Protein AF-A0A560MDD5-F1 (afdb_monomer_lite)

Organism: NCBI:txid1755647

pLDDT: mean 76.09, std 21.04, range [36.09, 97.06]

Radius of gyration: 25.59 Å; chains: 1; bounding box: 71×65×72 Å

Foldseek 3Di:
DDDDDDDDDDPDPPPPDLDDDPDPVSVVVVVVVCVLQDQFKKKKKFFAAADDFPDKDKKFKAQPVVRDGFDIDIDTNHYPPDTIDIDIDTGRDDDQGIFIAHQDPVRDGDGDPRMDMGGPVPDDPPPDDDDDDD

Structure (mmCIF, N/CA/C/O backbone):
data_AF-A0A560MDD5-F1
#
_entry.id   AF-A0A560MDD5-F1
#
loop_
_atom_site.group_PDB
_atom_site.id
_atom_site.type_symbol
_atom_site.label_atom_id
_atom_site.label_alt_id
_atom_site.label_comp_id
_atom_site.label_asym_id
_atom_site.label_entity_id
_atom_site.label_seq_id
_atom_site.pdbx_PDB_ins_code
_atom_site.Cartn_x
_atom_site.Cartn_y
_atom_site.Cartn_z
_atom_site.occupancy
_atom_site.B_iso_or_equiv
_atom_site.auth_seq_id
_atom_site.auth_comp_id
_atom_site.auth_asym_id
_atom_site.auth_atom_id
_atom_site.pdbx_PDB_model_num
ATOM 1 N N . MET A 1 1 ? 53.198 -27.485 -49.923 1.00 38.12 1 MET A N 1
ATOM 2 C CA . MET A 1 1 ? 52.587 -26.417 -50.745 1.00 38.12 1 MET A CA 1
ATOM 3 C C . MET A 1 1 ? 51.083 -26.547 -50.551 1.00 38.12 1 MET A C 1
ATOM 5 O O . MET A 1 1 ? 50.536 -27.558 -50.955 1.00 38.12 1 MET A O 1
ATOM 9 N N . SER A 1 2 ? 50.549 -25.840 -49.551 1.00 39.09 2 SER A N 1
ATOM 10 C CA . SER A 1 2 ? 49.795 -24.571 -49.685 1.00 39.09 2 SER A CA 1
ATOM 11 C C . SER A 1 2 ? 48.362 -24.812 -50.164 1.00 39.09 2 SER A C 1
ATOM 13 O O . SER A 1 2 ? 48.182 -25.200 -51.308 1.00 39.09 2 SER A O 1
ATOM 15 N N . ASN A 1 3 ? 47.404 -24.801 -49.224 1.00 36.84 3 ASN A N 1
ATOM 16 C CA . ASN A 1 3 ? 46.396 -23.740 -48.965 1.00 36.84 3 ASN A CA 1
ATOM 17 C C . ASN A 1 3 ? 45.175 -23.938 -49.899 1.00 36.84 3 ASN A C 1
ATOM 19 O O . ASN A 1 3 ? 45.347 -24.271 -51.056 1.00 36.84 3 ASN A O 1
ATOM 23 N N . ASP A 1 4 ? 43.911 -23.834 -49.503 1.00 38.97 4 ASP A N 1
ATOM 24 C CA . ASP A 1 4 ? 43.312 -22.848 -48.618 1.00 38.97 4 ASP A CA 1
ATOM 25 C C . ASP A 1 4 ? 41.928 -23.338 -48.145 1.00 38.97 4 ASP A C 1
ATOM 27 O O . ASP A 1 4 ? 41.246 -24.095 -48.838 1.00 38.97 4 ASP A O 1
ATOM 31 N N . CYS A 1 5 ? 41.522 -22.899 -46.956 1.00 41.38 5 CYS A N 1
ATOM 32 C CA . CYS A 1 5 ? 40.293 -23.287 -46.268 1.00 41.38 5 CYS A CA 1
ATOM 33 C C . CYS A 1 5 ? 39.470 -22.014 -46.004 1.00 41.38 5 CYS A C 1
ATOM 35 O O . CYS A 1 5 ? 39.842 -21.208 -45.157 1.00 41.38 5 CYS A O 1
ATOM 37 N N . ALA A 1 6 ? 38.347 -21.825 -46.701 1.00 45.28 6 ALA A N 1
ATOM 38 C CA . ALA A 1 6 ? 37.377 -20.755 -46.440 1.00 45.28 6 ALA A CA 1
ATOM 39 C C . ALA A 1 6 ? 35.999 -21.404 -46.227 1.00 45.28 6 ALA A C 1
ATOM 41 O O . ALA A 1 6 ? 35.570 -22.224 -47.028 1.00 45.28 6 ALA A O 1
ATOM 42 N N . GLY A 1 7 ? 35.214 -21.159 -45.183 1.00 36.09 7 GLY A N 1
ATOM 43 C CA . GLY A 1 7 ? 35.222 -20.118 -44.165 1.00 36.09 7 GLY A CA 1
ATOM 44 C C . GLY A 1 7 ? 33.754 -19.856 -43.820 1.00 36.09 7 GLY A C 1
ATOM 45 O O . GLY A 1 7 ? 33.123 -18.998 -44.425 1.00 36.09 7 GLY A O 1
ATOM 46 N N . LYS A 1 8 ? 33.162 -20.643 -42.909 1.00 43.97 8 LYS A N 1
ATOM 47 C CA . LYS A 1 8 ? 31.823 -20.357 -42.362 1.00 43.97 8 LYS A CA 1
ATOM 48 C C . LYS A 1 8 ? 31.989 -19.500 -41.103 1.00 43.97 8 LYS A C 1
ATOM 50 O O . LYS A 1 8 ? 32.682 -19.958 -40.191 1.00 43.97 8 LYS A O 1
ATOM 55 N N . PRO A 1 9 ? 31.357 -18.319 -40.982 1.00 41.12 9 PRO A N 1
ATOM 56 C CA . PRO A 1 9 ? 31.385 -17.582 -39.729 1.00 41.12 9 PRO A CA 1
ATOM 57 C C . PRO A 1 9 ? 30.505 -18.311 -38.708 1.00 41.12 9 PRO A C 1
ATOM 59 O O . PRO A 1 9 ? 29.277 -18.288 -38.775 1.00 41.12 9 PRO A O 1
ATOM 62 N N . LYS A 1 10 ? 31.143 -18.995 -37.754 1.00 44.53 10 LYS A N 1
ATOM 63 C CA . LYS A 1 10 ? 30.482 -19.433 -36.525 1.00 44.53 10 LYS A CA 1
ATOM 64 C C . LYS A 1 10 ? 30.333 -18.210 -35.626 1.00 44.53 10 LYS A C 1
ATOM 66 O O . LYS A 1 10 ? 31.307 -17.752 -35.035 1.00 44.53 10 LYS A O 1
ATOM 71 N N . VAL A 1 11 ? 29.117 -17.682 -35.530 1.00 48.34 11 VAL A N 1
ATOM 72 C CA . VAL A 1 11 ? 28.760 -16.724 -34.481 1.00 48.34 11 VAL A CA 1
ATOM 73 C C . VAL A 1 11 ? 28.726 -17.496 -33.166 1.00 48.34 11 VAL A C 1
ATOM 75 O O . VAL A 1 11 ? 27.754 -18.173 -32.841 1.00 48.34 11 VAL A O 1
ATOM 78 N N . SER A 1 12 ? 29.833 -17.447 -32.435 1.00 39.22 12 SER A N 1
ATOM 79 C CA . SER A 1 12 ? 29.887 -17.903 -31.051 1.00 39.22 12 SER A CA 1
ATOM 80 C C . SER A 1 12 ? 29.348 -16.780 -30.162 1.00 39.22 12 SER A C 1
ATOM 82 O O . SER A 1 12 ? 29.882 -15.670 -30.236 1.00 39.22 12 SER A O 1
ATOM 84 N N . PRO A 1 13 ? 28.339 -17.016 -29.302 1.00 40.72 13 PRO A N 1
ATOM 85 C CA . PRO A 1 13 ? 27.972 -16.042 -28.288 1.00 40.72 13 PRO A CA 1
ATOM 86 C C . PRO A 1 13 ? 29.147 -15.957 -27.315 1.00 40.72 13 PRO A C 1
ATOM 88 O O . PRO A 1 13 ? 29.409 -16.874 -26.532 1.00 40.72 13 PRO A O 1
ATOM 91 N N . LYS A 1 14 ? 29.917 -14.875 -27.422 1.00 37.53 14 LYS A N 1
ATOM 92 C CA . LYS A 1 14 ? 30.998 -14.560 -26.498 1.00 37.53 14 LYS A CA 1
ATOM 93 C C . LYS A 1 14 ? 30.349 -14.354 -25.132 1.00 37.53 14 LYS A C 1
ATOM 95 O O . LYS A 1 14 ? 29.788 -13.298 -24.870 1.00 37.53 14 LYS A O 1
ATOM 100 N N . ARG A 1 15 ? 30.381 -15.385 -24.282 1.00 45.62 15 ARG A N 1
ATOM 101 C CA . ARG A 1 15 ? 30.073 -15.238 -22.858 1.00 45.62 15 ARG A CA 1
ATOM 102 C C . ARG A 1 15 ? 31.035 -14.189 -22.324 1.00 45.62 15 ARG A C 1
ATOM 104 O O . ARG A 1 15 ? 32.244 -14.422 -22.281 1.00 45.62 15 ARG A O 1
ATOM 111 N N . GLU A 1 16 ? 30.501 -13.018 -22.017 1.00 47.34 16 GLU A N 1
ATOM 112 C CA . GLU A 1 16 ? 31.261 -11.924 -21.444 1.00 47.34 16 GLU A CA 1
ATOM 113 C C . GLU A 1 16 ? 31.652 -12.331 -20.027 1.00 47.34 16 GLU A C 1
ATOM 115 O O . GLU A 1 16 ? 30.870 -12.313 -19.082 1.00 47.34 16 GLU A O 1
ATOM 120 N N . HIS A 1 17 ? 32.867 -12.857 -19.930 1.00 47.44 17 HIS A N 1
ATOM 121 C CA . HIS A 1 17 ? 33.498 -13.225 -18.683 1.00 47.44 17 HIS A CA 1
ATOM 122 C C . HIS A 1 17 ? 33.815 -11.918 -17.964 1.00 47.44 17 HIS A C 1
ATOM 124 O O . HIS A 1 17 ? 34.710 -11.189 -18.398 1.00 47.44 17 HIS A O 1
ATOM 130 N N . ALA A 1 18 ? 33.054 -11.597 -16.920 1.00 47.50 18 ALA A N 1
ATOM 131 C CA . ALA A 1 18 ? 33.322 -10.429 -16.102 1.00 47.50 18 ALA A CA 1
ATOM 132 C C . ALA A 1 18 ? 34.758 -10.514 -15.566 1.00 47.50 18 ALA A C 1
ATOM 134 O O . ALA A 1 18 ? 35.077 -11.358 -14.729 1.00 47.50 18 ALA A O 1
ATOM 135 N N . ARG A 1 19 ? 35.653 -9.684 -16.107 1.00 50.16 19 ARG A N 1
ATOM 136 C CA . ARG A 1 19 ? 37.043 -9.624 -15.657 1.00 50.16 19 ARG A CA 1
ATOM 137 C C . ARG A 1 19 ? 37.118 -8.700 -14.438 1.00 50.16 19 ARG A C 1
ATOM 139 O O . ARG A 1 19 ? 36.740 -7.538 -14.574 1.00 50.16 19 ARG A O 1
ATOM 146 N N . PRO A 1 20 ? 37.613 -9.165 -13.276 1.00 47.56 20 PRO A N 1
ATOM 147 C CA . PRO A 1 20 ? 38.008 -8.260 -12.200 1.00 47.56 20 PRO A CA 1
ATOM 148 C C . PRO A 1 20 ? 39.237 -7.446 -12.666 1.0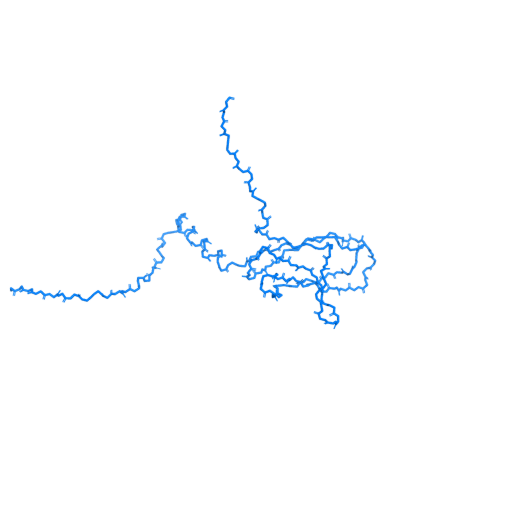0 47.56 20 PRO A C 1
ATOM 150 O O . PRO A 1 20 ? 40.003 -7.934 -13.501 1.00 47.56 20 PRO A O 1
ATOM 153 N N . PRO A 1 21 ? 39.427 -6.204 -12.182 1.00 54.88 21 PRO A N 1
ATOM 154 C CA . PRO A 1 21 ? 39.208 -5.784 -10.801 1.00 54.88 21 PRO A CA 1
ATOM 155 C C . PRO A 1 21 ? 37.913 -4.995 -10.595 1.00 54.88 21 PRO A C 1
ATOM 157 O O . PRO A 1 21 ? 37.226 -4.638 -11.552 1.00 54.88 21 PRO A O 1
ATOM 160 N N . ILE A 1 22 ? 37.617 -4.700 -9.325 1.00 57.00 22 ILE A N 1
ATOM 161 C CA . ILE A 1 22 ? 36.616 -3.732 -8.850 1.00 57.00 22 ILE A CA 1
ATOM 162 C C . ILE A 1 22 ? 36.978 -2.310 -9.340 1.00 57.00 22 ILE A C 1
ATOM 164 O O . ILE A 1 22 ? 37.368 -1.418 -8.600 1.00 57.00 22 ILE A O 1
ATOM 168 N N . THR A 1 23 ? 36.969 -2.122 -10.654 1.00 63.97 23 THR A N 1
ATOM 169 C CA . THR A 1 23 ? 37.201 -0.837 -11.315 1.00 63.97 23 THR A CA 1
ATOM 170 C C . THR A 1 23 ? 35.919 -0.025 -11.249 1.00 63.97 23 THR A C 1
ATOM 172 O O . THR A 1 23 ? 34.837 -0.605 -11.289 1.00 63.97 23 THR A O 1
ATOM 175 N N . ALA A 1 24 ? 36.019 1.304 -11.176 1.00 62.03 24 ALA A N 1
ATOM 176 C CA . ALA A 1 24 ? 34.846 2.182 -11.131 1.00 62.03 24 ALA A CA 1
ATOM 177 C C . ALA A 1 24 ? 33.847 1.871 -12.265 1.00 62.03 24 ALA A C 1
ATOM 179 O O . ALA A 1 24 ? 32.667 1.669 -12.013 1.00 62.03 24 ALA A O 1
ATOM 180 N N . THR A 1 25 ? 34.343 1.657 -13.486 1.00 64.62 25 THR A N 1
ATOM 181 C CA . THR A 1 25 ? 33.529 1.255 -14.647 1.00 64.62 25 THR A CA 1
ATOM 182 C C . THR A 1 25 ? 32.880 -0.126 -14.490 1.00 64.62 25 THR A C 1
ATOM 184 O O . THR A 1 25 ? 31.756 -0.350 -14.941 1.00 64.62 25 THR A O 1
ATOM 187 N N . GLY A 1 26 ? 33.574 -1.069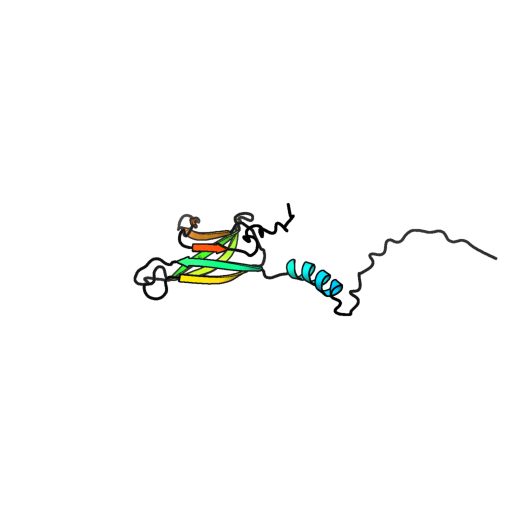 -13.846 1.00 64.94 26 GLY A N 1
ATOM 188 C CA . GLY A 1 26 ? 33.008 -2.370 -13.497 1.00 64.94 26 GLY A CA 1
ATOM 189 C C . GLY A 1 26 ? 31.886 -2.234 -12.469 1.00 64.94 26 GLY A C 1
ATOM 190 O O . GLY A 1 26 ? 30.829 -2.829 -12.652 1.00 64.94 26 GLY A O 1
ATOM 191 N N . ILE A 1 27 ? 32.080 -1.407 -11.436 1.00 70.06 27 ILE A N 1
ATOM 192 C CA . ILE A 1 27 ? 31.057 -1.097 -10.426 1.00 70.06 27 ILE A CA 1
ATOM 193 C C . ILE A 1 27 ? 29.822 -0.474 -11.091 1.00 70.06 27 ILE A C 1
ATOM 195 O O . ILE A 1 27 ? 28.721 -0.934 -10.815 1.00 70.06 27 ILE A O 1
ATOM 199 N N . ASP A 1 28 ? 29.985 0.473 -12.019 1.00 67.94 28 ASP A N 1
ATOM 200 C CA . ASP A 1 28 ? 28.867 1.087 -12.756 1.00 67.94 28 ASP A CA 1
ATOM 201 C C . ASP A 1 28 ? 28.103 0.070 -13.622 1.00 67.94 28 ASP A C 1
ATOM 203 O O . ASP A 1 28 ? 26.872 0.091 -13.701 1.00 67.94 28 ASP A O 1
ATOM 207 N N . SER A 1 29 ? 28.822 -0.882 -14.225 1.00 64.50 29 SER A N 1
ATOM 208 C CA . SER A 1 29 ? 28.216 -1.964 -15.013 1.00 64.50 29 SER A CA 1
ATOM 209 C C . SER A 1 29 ? 27.377 -2.900 -14.136 1.00 64.50 29 SER A C 1
ATOM 211 O O . SER A 1 29 ? 26.284 -3.311 -14.528 1.00 64.50 29 SER A O 1
ATOM 213 N N . TYR A 1 30 ? 27.850 -3.203 -12.922 1.00 60.81 30 TYR A N 1
ATOM 214 C CA . TYR A 1 30 ? 27.069 -3.954 -11.938 1.00 60.81 30 TYR A CA 1
ATOM 215 C C . TYR A 1 30 ? 25.958 -3.120 -11.307 1.00 60.81 30 TYR A C 1
ATOM 217 O O . TYR A 1 30 ? 24.928 -3.693 -10.973 1.00 60.81 30 TYR A O 1
ATOM 225 N N . ALA A 1 31 ? 26.115 -1.801 -11.174 1.00 62.94 31 ALA A N 1
ATOM 226 C CA . ALA A 1 31 ? 25.081 -0.922 -10.641 1.00 62.94 31 ALA A CA 1
ATOM 227 C C . ALA A 1 31 ? 23.817 -0.998 -11.502 1.00 62.94 31 ALA A C 1
ATOM 229 O O . ALA A 1 31 ? 22.746 -1.254 -10.966 1.00 62.94 31 ALA A O 1
ATOM 230 N N . GLY A 1 32 ? 23.938 -0.915 -12.832 1.00 60.12 32 GLY A N 1
ATOM 231 C CA . GLY A 1 32 ? 22.790 -1.063 -13.735 1.00 60.12 32 GLY A CA 1
ATOM 232 C C . GLY A 1 32 ? 22.094 -2.426 -13.622 1.00 60.12 32 GLY A C 1
ATOM 233 O O . GLY A 1 32 ? 20.866 -2.501 -13.626 1.00 60.12 32 GLY A O 1
ATOM 234 N N . VAL A 1 33 ? 22.866 -3.504 -13.454 1.00 62.22 33 VAL A N 1
ATOM 235 C CA . VAL A 1 33 ? 22.321 -4.856 -13.262 1.00 62.22 33 VAL A CA 1
ATOM 236 C C . VAL A 1 33 ? 21.645 -4.978 -11.895 1.00 62.22 33 VAL A C 1
ATOM 238 O O . VAL A 1 33 ? 20.503 -5.411 -11.834 1.00 62.22 33 VAL A O 1
ATOM 241 N N . LEU A 1 34 ? 22.284 -4.536 -10.809 1.00 59.50 34 LEU A N 1
ATOM 242 C CA . LEU A 1 34 ? 21.745 -4.572 -9.444 1.00 59.50 34 LEU A CA 1
ATOM 243 C C . LEU A 1 34 ? 20.528 -3.660 -9.263 1.00 59.50 34 LEU A C 1
ATOM 245 O O . LEU A 1 34 ? 19.621 -4.022 -8.524 1.00 59.50 34 LEU A O 1
ATOM 249 N N . SER A 1 35 ? 20.462 -2.531 -9.970 1.00 55.94 35 SER A N 1
ATOM 250 C CA . SER A 1 35 ? 19.261 -1.696 -10.050 1.00 55.94 35 SER A CA 1
ATOM 251 C C . SER A 1 35 ? 18.113 -2.400 -10.779 1.00 55.94 35 SER A C 1
ATOM 253 O O . SER A 1 35 ? 16.958 -2.136 -10.464 1.00 55.94 35 SER A O 1
ATOM 255 N N . ALA A 1 36 ? 18.407 -3.310 -11.715 1.00 54.88 36 ALA A N 1
ATOM 256 C CA . ALA A 1 36 ? 17.406 -4.103 -12.431 1.00 54.88 36 ALA A CA 1
ATOM 257 C C . ALA A 1 36 ? 16.956 -5.370 -11.673 1.00 54.88 36 ALA A C 1
ATOM 259 O O . ALA A 1 36 ? 15.850 -5.850 -11.909 1.00 54.88 36 ALA A O 1
ATOM 260 N N . ILE A 1 37 ? 17.779 -5.903 -10.757 1.00 57.53 37 ILE A N 1
ATOM 261 C CA . ILE A 1 37 ? 17.415 -6.993 -9.819 1.00 57.53 37 ILE A CA 1
ATOM 262 C C . ILE A 1 37 ? 17.077 -6.472 -8.409 1.00 57.53 37 ILE A C 1
ATOM 264 O O . ILE A 1 37 ? 16.958 -7.250 -7.459 1.00 57.53 37 ILE A O 1
ATOM 268 N N . GLY A 1 38 ? 16.960 -5.154 -8.257 1.00 60.38 38 GLY A N 1
ATOM 269 C CA . GLY A 1 38 ? 16.926 -4.480 -6.968 1.00 60.38 38 GLY A CA 1
ATOM 270 C C . GLY A 1 38 ? 15.572 -4.584 -6.282 1.00 60.38 38 GLY A C 1
ATOM 271 O O . GLY A 1 38 ? 14.538 -4.265 -6.858 1.00 60.38 38 GLY A O 1
ATOM 272 N N . LEU A 1 39 ? 15.583 -4.970 -5.006 1.00 69.06 39 LEU A N 1
ATOM 273 C CA . LEU A 1 39 ? 14.487 -4.628 -4.105 1.00 69.06 39 LEU A CA 1
ATOM 274 C C . LEU A 1 39 ? 14.446 -3.102 -4.008 1.00 69.06 39 LEU A C 1
ATOM 276 O O . LEU A 1 39 ? 15.372 -2.495 -3.473 1.00 69.06 39 LEU A O 1
ATOM 280 N N . HIS A 1 40 ? 13.398 -2.496 -4.546 1.00 84.06 40 HIS A N 1
ATOM 281 C CA . HIS A 1 40 ? 13.218 -1.053 -4.500 1.00 84.06 40 HIS A CA 1
ATOM 282 C C . HIS A 1 40 ? 12.527 -0.653 -3.203 1.00 84.06 40 HIS A C 1
ATOM 284 O O . HIS A 1 40 ? 11.734 -1.427 -2.667 1.00 84.06 40 HIS A O 1
ATOM 290 N N . GLU A 1 41 ? 12.794 0.549 -2.703 1.00 87.81 41 GLU A N 1
ATOM 291 C CA . GLU A 1 41 ? 12.125 1.063 -1.513 1.00 87.81 41 GLU A CA 1
ATOM 292 C C . GLU A 1 41 ? 11.021 2.049 -1.898 1.00 87.81 41 GLU A C 1
ATOM 294 O O . GLU A 1 41 ? 11.189 2.917 -2.753 1.00 87.81 41 GLU A O 1
ATOM 299 N N . ILE A 1 42 ? 9.868 1.895 -1.257 1.00 92.25 42 ILE A N 1
ATOM 300 C CA . ILE A 1 42 ? 8.793 2.883 -1.259 1.00 92.25 42 ILE A CA 1
ATOM 301 C C . ILE A 1 42 ? 8.553 3.343 0.174 1.00 92.25 42 ILE A C 1
ATOM 303 O O . ILE A 1 42 ? 8.732 2.585 1.131 1.00 92.25 42 ILE A O 1
ATOM 307 N N . LEU A 1 43 ? 8.130 4.588 0.326 1.00 94.00 43 LEU A N 1
ATOM 308 C CA . LEU A 1 43 ? 7.854 5.218 1.602 1.00 94.00 43 LEU A CA 1
ATOM 309 C C . LEU A 1 43 ? 6.359 5.495 1.726 1.00 94.00 43 LEU A C 1
ATOM 311 O O . LEU A 1 43 ? 5.807 6.328 1.009 1.00 94.00 43 LEU A O 1
ATOM 315 N N . VAL A 1 44 ? 5.707 4.827 2.670 1.00 95.06 44 VAL A N 1
ATOM 316 C CA . VAL A 1 44 ? 4.339 5.146 3.075 1.00 95.06 44 VAL A CA 1
ATOM 317 C C . VAL A 1 44 ? 4.404 6.206 4.162 1.00 95.06 44 VAL A C 1
ATOM 319 O O . VAL A 1 44 ? 5.011 5.985 5.209 1.00 95.06 44 VAL A O 1
ATOM 322 N N . THR A 1 45 ? 3.777 7.353 3.924 1.00 95.81 45 THR A N 1
ATOM 323 C CA . THR A 1 45 ? 3.700 8.455 4.889 1.00 95.81 45 THR A CA 1
ATOM 324 C C . THR A 1 45 ? 2.268 8.908 5.090 1.00 95.81 45 THR A C 1
ATOM 326 O O . THR A 1 45 ? 1.429 8.720 4.216 1.00 95.81 45 THR A O 1
ATOM 329 N N . GLY A 1 46 ? 1.977 9.525 6.227 1.00 95.25 46 GLY A N 1
ATOM 330 C CA . GLY A 1 46 ? 0.671 10.127 6.461 1.00 95.25 46 GLY A CA 1
ATOM 331 C C . GLY A 1 46 ? 0.367 10.314 7.933 1.00 95.25 46 GLY A C 1
ATOM 332 O O . GLY A 1 46 ? 1.206 10.028 8.789 1.00 95.25 46 GLY A O 1
ATOM 333 N N . ASN A 1 47 ? -0.843 10.785 8.222 1.00 95.31 47 ASN A N 1
ATOM 334 C CA . ASN A 1 47 ? -1.298 11.009 9.587 1.00 95.31 47 ASN A CA 1
ATOM 335 C C . ASN A 1 47 ? -2.550 10.173 9.862 1.00 95.31 47 ASN A C 1
ATOM 337 O O . ASN A 1 47 ? -3.578 10.381 9.226 1.00 95.31 47 ASN A O 1
ATOM 341 N N . LEU A 1 48 ? -2.479 9.263 10.832 1.00 94.25 48 LEU A N 1
ATOM 342 C CA . LEU A 1 48 ? -3.639 8.527 11.314 1.00 94.25 48 LEU A CA 1
ATOM 343 C C . LEU A 1 48 ? -4.681 9.487 11.903 1.00 94.25 48 LEU A C 1
ATOM 345 O O . LEU A 1 48 ? -4.316 10.492 12.536 1.00 94.25 48 LEU A O 1
ATOM 349 N N . PRO A 1 49 ? -5.974 9.159 11.753 1.00 94.00 49 PRO A N 1
ATOM 350 C CA . PRO A 1 49 ? -7.043 9.848 12.455 1.00 94.00 49 PRO A CA 1
ATOM 351 C C . PRO A 1 49 ? -6.795 9.883 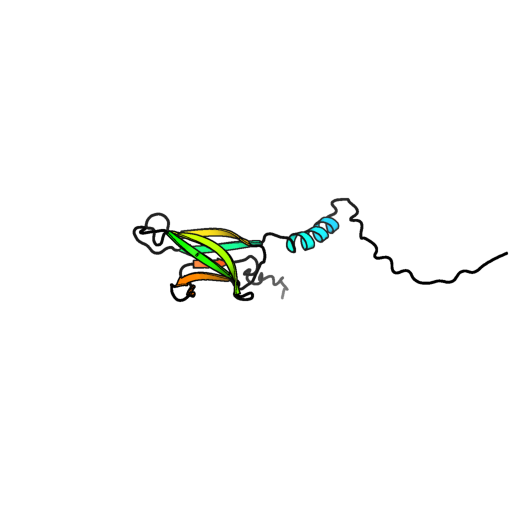13.967 1.00 94.00 49 PRO A C 1
ATOM 353 O O . PRO A 1 49 ? -6.266 8.939 14.560 1.00 94.00 49 PRO A O 1
ATOM 356 N N . ARG A 1 50 ? -7.202 10.979 14.612 1.00 93.75 50 ARG A N 1
ATOM 357 C CA . ARG A 1 50 ? -7.186 11.067 16.077 1.00 93.75 50 ARG A CA 1
ATOM 358 C C . ARG A 1 50 ? -8.368 10.301 16.652 1.00 93.75 50 ARG A C 1
ATOM 360 O O . ARG A 1 50 ? -9.488 10.443 16.172 1.00 93.75 50 ARG A O 1
ATOM 367 N N . GLY A 1 51 ? -8.116 9.537 17.706 1.00 92.69 51 GLY A N 1
ATOM 368 C CA . GLY A 1 51 ? -9.123 8.715 18.361 1.00 92.69 51 GLY A CA 1
ATOM 369 C C . GLY A 1 51 ? -8.495 7.631 19.226 1.00 92.69 51 GLY A C 1
ATOM 370 O O . GLY A 1 51 ? -7.283 7.405 19.189 1.00 92.69 51 GLY A O 1
ATOM 371 N N . GLN A 1 52 ? -9.333 6.978 20.029 1.00 92.69 52 GLN A N 1
ATOM 372 C CA . GLN A 1 52 ? -8.939 5.737 20.687 1.00 92.69 52 GLN A CA 1
ATOM 373 C C . GLN A 1 52 ? -8.883 4.629 19.642 1.00 92.69 52 GLN A C 1
ATOM 375 O O . GLN A 1 52 ? -9.804 4.510 18.838 1.00 92.69 52 GLN A O 1
ATOM 380 N N . THR A 1 53 ? -7.815 3.837 19.661 1.00 94.19 53 THR A N 1
ATOM 381 C CA . THR A 1 53 ? -7.689 2.681 18.775 1.00 94.19 53 THR A CA 1
ATOM 382 C C . THR A 1 53 ? -8.789 1.676 19.098 1.00 94.19 53 THR A C 1
ATOM 384 O O . THR A 1 53 ? -8.870 1.207 20.235 1.00 94.19 53 THR A O 1
ATOM 387 N N . THR A 1 54 ? -9.621 1.336 18.114 1.00 93.44 54 THR A N 1
ATOM 388 C CA . THR A 1 54 ? -10.649 0.291 18.259 1.00 93.44 54 THR A CA 1
ATOM 389 C C . THR A 1 54 ? -10.265 -1.000 17.546 1.00 93.44 54 THR A C 1
ATOM 391 O O . THR A 1 54 ? -10.795 -2.064 17.863 1.00 93.44 54 THR A O 1
ATOM 394 N N . GLY A 1 55 ? -9.281 -0.935 16.644 1.00 93.69 55 GLY A N 1
ATOM 395 C CA . GLY A 1 55 ? -8.736 -2.109 15.983 1.00 93.69 55 GLY A CA 1
ATOM 396 C C . GLY A 1 55 ? -7.595 -1.797 15.023 1.00 93.69 55 GLY A C 1
ATOM 397 O O . GLY A 1 55 ? -7.170 -0.654 14.854 1.00 93.69 55 GLY A O 1
ATOM 398 N N . ASN A 1 56 ? -7.113 -2.853 14.371 1.00 95.25 56 ASN A N 1
ATOM 399 C CA . ASN A 1 56 ? -6.070 -2.773 13.361 1.00 95.25 56 ASN A CA 1
ATOM 400 C C . ASN A 1 56 ? -6.691 -2.941 11.971 1.00 95.25 56 ASN A C 1
ATOM 402 O O . ASN A 1 56 ? -7.469 -3.864 11.739 1.00 95.25 56 ASN A O 1
ATOM 406 N N . ILE A 1 57 ? -6.309 -2.071 11.044 1.00 95.38 57 ILE A N 1
ATOM 407 C CA . ILE A 1 57 ? -6.745 -2.066 9.651 1.00 95.38 57 ILE A CA 1
ATOM 408 C C . ILE A 1 57 ? -5.545 -2.379 8.760 1.00 95.38 57 ILE A C 1
ATOM 410 O O . ILE A 1 57 ? -4.486 -1.757 8.876 1.00 95.38 57 ILE A O 1
ATOM 414 N N . THR A 1 58 ? -5.713 -3.332 7.845 1.00 96.50 58 THR A N 1
ATOM 415 C CA . THR A 1 58 ? -4.717 -3.644 6.816 1.00 96.50 58 THR A CA 1
ATOM 416 C C . THR A 1 58 ? -4.980 -2.818 5.564 1.00 96.50 58 THR A C 1
ATOM 418 O O . THR A 1 58 ? -6.012 -2.957 4.912 1.00 96.50 58 THR A O 1
ATOM 421 N N . TYR A 1 59 ? -4.019 -1.968 5.229 1.00 97.06 59 TYR A N 1
ATOM 422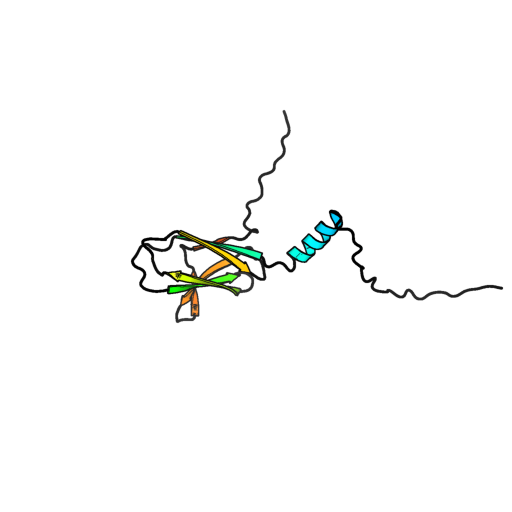 C CA . TYR A 1 59 ? -3.976 -1.182 4.009 1.00 97.06 59 TYR A CA 1
ATOM 423 C C . TYR A 1 59 ? -3.145 -1.907 2.954 1.00 97.06 59 TYR A C 1
ATOM 425 O O . TYR A 1 59 ? -2.065 -2.427 3.238 1.00 97.06 59 TYR A O 1
ATOM 433 N N . PHE A 1 60 ? -3.632 -1.901 1.723 1.00 96.62 60 PHE A N 1
ATOM 434 C CA . PHE A 1 60 ? -2.982 -2.478 0.558 1.00 96.62 60 PHE A CA 1
ATOM 435 C C . PHE A 1 60 ? -2.376 -1.369 -0.286 1.00 96.62 60 PHE A C 1
ATOM 437 O O . PHE A 1 60 ? -3.021 -0.349 -0.530 1.00 96.62 60 PHE A O 1
ATOM 444 N N . ILE A 1 61 ? -1.147 -1.592 -0.741 1.00 95.50 61 ILE A N 1
ATOM 445 C CA . ILE A 1 61 ? -0.481 -0.741 -1.717 1.00 95.50 61 ILE A CA 1
ATOM 446 C C . ILE A 1 61 ? -0.639 -1.398 -3.084 1.00 95.50 61 ILE A C 1
ATOM 448 O O . ILE A 1 61 ? -0.271 -2.562 -3.266 1.00 95.50 61 ILE A O 1
ATOM 452 N N . ILE A 1 62 ? -1.173 -0.650 -4.043 1.00 94.75 62 ILE A N 1
ATOM 453 C CA . ILE A 1 62 ? -1.460 -1.117 -5.398 1.00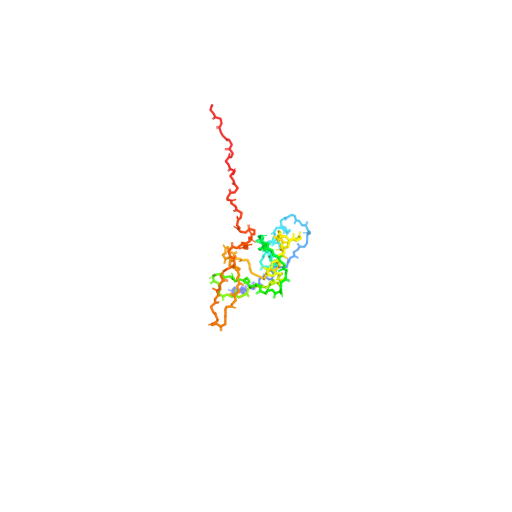 94.75 62 ILE A CA 1
ATOM 454 C C . ILE A 1 62 ? -0.623 -0.318 -6.387 1.00 94.75 62 ILE A C 1
ATOM 456 O O . ILE A 1 62 ? -0.583 0.909 -6.334 1.00 94.75 62 ILE A O 1
ATOM 460 N N . ASP A 1 63 ? 0.017 -1.010 -7.324 1.00 92.25 63 ASP A N 1
ATOM 461 C CA . ASP A 1 63 ? 0.582 -0.373 -8.511 1.00 92.25 63 ASP A CA 1
ATOM 462 C C . ASP A 1 63 ? -0.540 -0.134 -9.529 1.00 92.25 63 ASP A C 1
ATOM 464 O O . ASP A 1 63 ? -1.108 -1.074 -10.095 1.00 92.25 63 ASP A O 1
ATOM 468 N N . ARG A 1 64 ? -0.863 1.139 -9.786 1.00 89.62 64 ARG A N 1
ATOM 469 C CA . ARG A 1 64 ? -1.948 1.521 -10.700 1.00 89.62 64 ARG A CA 1
ATOM 470 C C . ARG A 1 64 ? -1.715 1.052 -12.130 1.00 89.62 64 ARG A C 1
ATOM 472 O O . ARG A 1 64 ? -2.702 0.892 -12.853 1.00 89.62 64 ARG A O 1
ATOM 479 N N . SER A 1 65 ? -0.455 0.865 -12.530 1.00 87.44 65 SER A N 1
ATOM 480 C CA . SER A 1 65 ? -0.086 0.465 -13.890 1.00 87.44 65 SER A CA 1
ATOM 481 C C . SER A 1 65 ? -0.339 -1.022 -14.135 1.00 87.44 65 SER A C 1
ATOM 483 O O . SER A 1 65 ? -0.961 -1.383 -15.130 1.00 87.44 65 SER A O 1
ATOM 485 N N . SER A 1 66 ? 0.082 -1.880 -13.204 1.00 88.69 66 SER A N 1
ATOM 486 C CA . SER A 1 66 ? -0.077 -3.334 -13.299 1.00 88.69 66 SER A CA 1
ATOM 487 C C . SER A 1 66 ? -1.369 -3.858 -12.671 1.00 88.69 66 SER A C 1
ATOM 489 O O . SER A 1 66 ? -1.690 -5.029 -12.850 1.00 88.69 66 SER A O 1
ATOM 491 N N . LYS A 1 67 ? -2.111 -3.009 -11.941 1.00 88.69 67 LYS A N 1
ATOM 492 C CA . LYS A 1 67 ? -3.298 -3.389 -11.153 1.00 88.69 67 LYS A CA 1
ATOM 493 C C . LYS A 1 67 ? -3.010 -4.516 -10.153 1.00 88.69 67 LYS A C 1
ATOM 495 O O . LYS A 1 67 ? -3.900 -5.291 -9.815 1.00 88.69 67 LYS A O 1
ATOM 500 N N . ALA A 1 68 ? -1.770 -4.600 -9.677 1.00 90.75 68 ALA A N 1
ATOM 501 C CA . ALA A 1 68 ? -1.323 -5.620 -8.742 1.00 90.75 68 ALA A CA 1
ATOM 502 C C . ALA A 1 68 ? -1.116 -5.035 -7.342 1.00 90.75 68 ALA A C 1
ATOM 504 O O . ALA A 1 68 ? -0.653 -3.902 -7.185 1.00 90.75 68 ALA A O 1
ATOM 505 N N . ILE A 1 69 ? -1.419 -5.839 -6.322 1.00 93.00 69 ILE A N 1
ATOM 506 C CA . ILE A 1 69 ? -1.044 -5.541 -4.939 1.00 93.00 69 ILE A CA 1
ATOM 507 C C . ILE A 1 69 ? 0.460 -5.771 -4.817 1.00 93.00 69 ILE A C 1
ATOM 509 O O . ILE A 1 69 ? 0.942 -6.882 -5.035 1.00 93.00 69 ILE A O 1
ATOM 513 N N . VAL A 1 70 ? 1.199 -4.720 -4.475 1.00 92.31 70 VAL A N 1
ATOM 514 C CA . VAL A 1 70 ? 2.661 -4.785 -4.338 1.00 92.31 70 VAL A CA 1
ATOM 515 C C . VAL A 1 70 ? 3.099 -5.014 -2.900 1.00 92.31 70 VAL A C 1
ATOM 517 O O . VAL A 1 70 ? 4.170 -5.569 -2.670 1.00 92.31 70 VAL A O 1
ATOM 520 N N . SER A 1 71 ? 2.295 -4.575 -1.930 1.00 93.00 71 SER A N 1
ATOM 521 C CA . SER A 1 71 ? 2.580 -4.730 -0.506 1.00 93.00 71 SER A CA 1
ATOM 522 C C . SER A 1 71 ? 1.332 -4.459 0.339 1.00 93.00 71 SER A C 1
ATOM 524 O O . SER A 1 71 ? 0.297 -4.022 -0.169 1.00 93.00 71 SER A O 1
ATOM 526 N N . GLN A 1 72 ? 1.439 -4.708 1.639 1.00 94.88 72 GLN A N 1
ATOM 527 C CA . GLN A 1 72 ? 0.413 -4.411 2.630 1.00 94.88 72 GLN A CA 1
ATOM 528 C C . GLN A 1 72 ? 1.047 -3.914 3.929 1.00 94.88 72 GLN A C 1
ATOM 530 O O . GLN A 1 72 ? 2.164 -4.294 4.279 1.00 94.88 72 GLN A O 1
ATOM 535 N N . VAL A 1 73 ? 0.312 -3.086 4.662 1.00 95.25 73 VAL A N 1
ATOM 536 C CA . VAL A 1 73 ? 0.712 -2.525 5.953 1.00 95.25 73 VAL A CA 1
ATOM 537 C C . VAL A 1 73 ? -0.487 -2.556 6.887 1.00 95.25 73 VAL A C 1
ATOM 539 O O . VAL A 1 73 ? -1.586 -2.183 6.500 1.00 95.25 73 VAL A O 1
ATOM 542 N N . THR A 1 74 ? -0.287 -2.994 8.127 1.00 95.94 74 THR A N 1
ATOM 543 C CA . THR A 1 74 ? -1.348 -2.999 9.142 1.00 95.94 74 THR A CA 1
ATOM 544 C C . THR A 1 74 ? -1.110 -1.868 10.132 1.00 95.94 74 THR A C 1
ATOM 546 O O . THR A 1 74 ? -0.038 -1.799 10.730 1.00 95.94 74 THR A O 1
ATOM 549 N N . LEU A 1 75 ? -2.096 -0.985 10.290 1.00 95.00 75 LEU A N 1
ATOM 550 C CA . LEU A 1 75 ? -2.040 0.194 11.157 1.00 95.00 75 LEU A CA 1
ATOM 551 C C . LEU A 1 75 ? -3.260 0.231 12.083 1.00 95.00 75 LEU A C 1
ATOM 553 O O . LEU A 1 75 ? -4.307 -0.300 11.718 1.00 95.00 75 LEU A O 1
ATOM 557 N N . PRO A 1 76 ? -3.169 0.888 13.245 1.00 94.75 76 PRO A N 1
ATOM 558 C CA . PRO A 1 76 ? -4.345 1.262 14.025 1.00 94.75 76 PRO A CA 1
ATOM 559 C C . PRO A 1 76 ? -5.337 2.089 13.193 1.00 94.75 76 PRO A C 1
ATOM 561 O O . PRO A 1 76 ? -4.933 2.881 12.340 1.00 94.75 76 PRO A O 1
ATOM 564 N N . ASP A 1 77 ? -6.628 1.933 13.464 1.00 93.69 77 ASP A N 1
ATOM 565 C CA . ASP A 1 77 ? -7.701 2.736 12.864 1.00 93.69 77 ASP A CA 1
ATOM 566 C C . ASP A 1 77 ? -7.649 4.218 13.276 1.00 93.69 77 ASP A C 1
ATOM 568 O O . ASP A 1 77 ? -7.929 5.108 12.470 1.00 93.69 77 ASP A O 1
ATOM 572 N N . ALA A 1 78 ? -7.242 4.483 14.516 1.00 93.62 78 ALA A N 1
ATOM 573 C CA . ALA A 1 78 ? -6.997 5.809 15.060 1.00 93.62 78 ALA A CA 1
ATOM 574 C C . ALA A 1 78 ? -5.941 5.754 16.173 1.00 93.62 78 ALA A C 1
ATOM 576 O O . ALA A 1 78 ? -5.690 4.700 16.760 1.00 93.62 78 ALA A O 1
ATOM 577 N N . SER A 1 79 ? -5.312 6.890 16.481 1.00 92.56 79 SER A N 1
ATOM 578 C CA . SER A 1 79 ? -4.339 6.985 17.574 1.00 92.56 79 SER A CA 1
ATOM 579 C C . SER A 1 79 ? -4.247 8.397 18.148 1.00 92.56 79 SER A C 1
ATOM 581 O O . SER A 1 79 ? -4.149 9.386 17.419 1.00 92.56 79 SER A O 1
ATOM 583 N N . ASN A 1 80 ? -4.228 8.490 19.479 1.00 90.12 80 ASN A N 1
ATOM 584 C CA . ASN A 1 80 ? -3.994 9.739 20.212 1.00 90.12 80 ASN A CA 1
ATOM 585 C C . ASN A 1 80 ? -2.521 9.948 20.601 1.00 90.12 80 ASN A C 1
ATOM 587 O O . ASN A 1 80 ? -2.143 11.065 20.941 1.00 90.12 80 ASN A O 1
ATOM 591 N N . GLN A 1 81 ? -1.701 8.892 20.573 1.00 85.69 81 GLN A N 1
ATOM 592 C CA . GLN A 1 81 ? -0.299 8.940 21.009 1.00 85.69 81 GLN A CA 1
ATOM 593 C C . GLN A 1 81 ? 0.667 9.072 19.827 1.00 85.69 81 GLN A C 1
ATOM 595 O O . GLN A 1 81 ? 1.560 9.914 19.840 1.00 85.69 81 GLN A O 1
ATOM 600 N N . PHE A 1 82 ? 0.457 8.264 18.785 1.00 84.44 82 PHE A N 1
ATOM 601 C CA . PHE A 1 82 ? 1.305 8.199 17.595 1.00 84.44 82 PHE A CA 1
ATOM 602 C C . PHE A 1 82 ? 0.435 8.347 16.352 1.00 84.44 82 PHE A C 1
ATOM 604 O O . PHE A 1 82 ? -0.207 7.387 15.932 1.00 84.44 82 PHE A O 1
ATOM 611 N N . ASN A 1 83 ? 0.375 9.554 15.792 1.00 88.81 83 ASN A N 1
ATOM 612 C CA . ASN A 1 83 ? -0.455 9.831 14.622 1.00 88.81 83 ASN A CA 1
ATOM 613 C C . ASN A 1 83 ? 0.347 9.911 13.320 1.00 88.81 83 ASN A C 1
ATOM 615 O O . ASN A 1 83 ? -0.205 9.605 12.277 1.00 88.81 83 ASN A O 1
ATOM 619 N N . ARG A 1 84 ? 1.627 10.291 13.336 1.00 93.88 84 ARG A N 1
ATOM 620 C CA . ARG A 1 84 ? 2.444 10.327 12.117 1.00 93.88 84 ARG A CA 1
ATOM 621 C C . ARG A 1 84 ? 2.974 8.933 11.784 1.00 93.88 84 ARG A C 1
ATOM 623 O O . ARG A 1 84 ? 3.592 8.286 12.624 1.00 93.88 84 ARG A O 1
ATOM 630 N N . VAL A 1 85 ? 2.764 8.510 10.544 1.00 93.62 85 VAL A N 1
ATOM 631 C CA . VAL A 1 85 ? 3.214 7.232 9.991 1.00 93.62 85 VAL A CA 1
ATOM 632 C C . VAL A 1 85 ? 4.309 7.500 8.974 1.00 93.62 85 VAL A C 1
ATOM 634 O O . VAL A 1 85 ? 4.173 8.375 8.119 1.00 93.62 85 VAL A O 1
ATOM 637 N N . GLU A 1 86 ? 5.391 6.738 9.075 1.00 95.19 86 GLU A N 1
ATOM 638 C CA . GLU A 1 86 ? 6.482 6.722 8.108 1.00 95.19 86 GLU A CA 1
ATOM 639 C C . GLU A 1 86 ? 7.046 5.298 8.052 1.00 95.19 86 GLU A C 1
ATOM 641 O O . GLU A 1 86 ? 7.670 4.831 9.004 1.00 95.19 86 GLU A O 1
ATOM 646 N N . ILE A 1 87 ? 6.755 4.568 6.973 1.00 93.94 87 ILE A N 1
ATOM 647 C CA . ILE A 1 87 ? 7.105 3.150 6.824 1.00 93.94 87 ILE A CA 1
ATOM 648 C C . ILE A 1 87 ? 7.804 2.945 5.488 1.00 93.94 87 ILE A C 1
ATOM 650 O O . ILE A 1 87 ? 7.253 3.263 4.436 1.00 93.94 87 ILE A O 1
ATOM 654 N N . ARG A 1 88 ? 9.008 2.372 5.530 1.00 93.06 88 ARG A N 1
ATOM 655 C CA . ARG A 1 88 ? 9.752 1.955 4.338 1.00 93.06 88 ARG A CA 1
ATOM 656 C C . ARG A 1 88 ? 9.415 0.512 3.998 1.00 93.06 88 ARG A C 1
ATOM 658 O O . ARG A 1 88 ? 9.537 -0.367 4.849 1.00 93.06 88 ARG A O 1
ATOM 665 N N . LEU A 1 89 ? 8.998 0.275 2.762 1.00 91.19 89 LEU A N 1
ATOM 666 C CA . LEU A 1 89 ? 8.631 -1.041 2.254 1.00 91.19 89 LEU A CA 1
ATOM 667 C C . LEU A 1 89 ? 9.519 -1.397 1.072 1.00 91.19 89 LEU A C 1
ATOM 669 O O . LEU A 1 89 ? 9.740 -0.574 0.189 1.00 91.19 89 LEU A O 1
ATOM 673 N N . LYS A 1 90 ? 9.978 -2.647 1.037 1.00 89.44 90 LYS A N 1
ATOM 674 C CA . LYS A 1 90 ? 10.691 -3.194 -0.116 1.00 89.44 90 LYS A CA 1
ATOM 675 C C . LYS A 1 90 ? 9.692 -3.781 -1.103 1.00 89.44 90 LYS A C 1
ATOM 677 O O . LYS A 1 90 ? 8.857 -4.595 -0.715 1.00 89.44 90 LYS A O 1
ATOM 682 N N . VAL A 1 91 ? 9.796 -3.393 -2.368 1.00 86.62 91 VAL A N 1
ATOM 683 C CA . VAL A 1 91 ? 8.966 -3.886 -3.468 1.00 86.62 91 VAL A CA 1
ATOM 684 C C . VAL A 1 91 ? 9.841 -4.470 -4.566 1.00 86.62 91 VAL A C 1
ATOM 686 O O . VAL A 1 91 ? 10.932 -3.982 -4.852 1.00 86.62 91 VAL A O 1
ATOM 689 N N . ALA A 1 92 ? 9.350 -5.530 -5.201 1.00 80.31 92 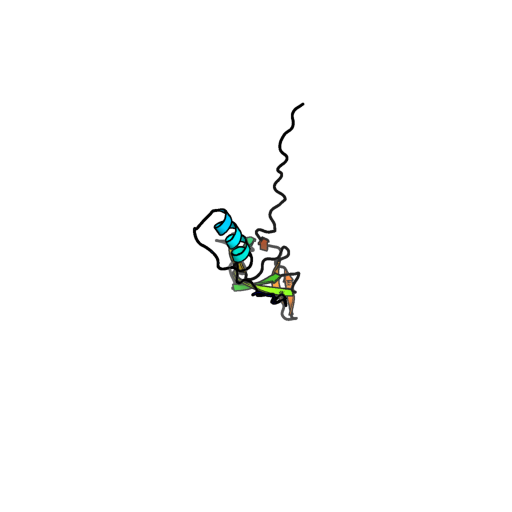ALA A N 1
ATOM 690 C CA . ALA A 1 92 ? 10.068 -6.192 -6.288 1.00 80.31 92 ALA A CA 1
ATOM 691 C C . ALA A 1 92 ? 10.120 -5.347 -7.571 1.00 80.31 92 ALA A C 1
ATOM 693 O O . ALA A 1 92 ? 10.981 -5.561 -8.415 1.00 80.31 92 ALA A O 1
ATOM 694 N N . ARG A 1 93 ? 9.182 -4.406 -7.738 1.00 77.69 93 ARG A N 1
ATOM 695 C CA . ARG A 1 93 ? 9.081 -3.560 -8.927 1.00 77.69 93 ARG A CA 1
ATOM 696 C C . ARG A 1 93 ? 8.711 -2.138 -8.536 1.00 77.69 93 ARG A C 1
ATOM 698 O O . ARG A 1 93 ? 7.680 -1.927 -7.894 1.00 77.69 93 ARG A O 1
ATOM 705 N N . LEU A 1 94 ? 9.542 -1.184 -8.952 1.00 81.38 94 LEU A N 1
ATOM 706 C CA . LEU A 1 94 ? 9.273 0.239 -8.784 1.00 81.38 94 LEU A CA 1
ATOM 707 C C . LEU A 1 94 ? 8.302 0.737 -9.863 1.00 81.38 94 LEU A C 1
ATOM 709 O O . LEU A 1 94 ? 8.409 0.364 -11.031 1.00 81.38 94 LEU A O 1
ATOM 713 N N . SER A 1 95 ? 7.358 1.579 -9.463 1.00 81.38 95 SER A N 1
ATOM 714 C CA . SER A 1 95 ? 6.362 2.233 -10.311 1.00 81.38 95 SER A CA 1
ATOM 715 C C . SER A 1 95 ? 6.249 3.693 -9.883 1.00 81.38 95 SER A C 1
ATOM 717 O O . SER A 1 95 ? 6.447 4.006 -8.715 1.00 81.38 95 SER A O 1
ATOM 719 N N . GLY A 1 96 ? 5.930 4.594 -10.811 1.00 77.19 96 GLY A N 1
ATOM 720 C CA . GLY A 1 96 ? 5.689 6.010 -10.495 1.00 77.19 96 GLY A CA 1
ATOM 721 C C . GLY A 1 96 ? 4.252 6.300 -10.047 1.00 77.19 96 GLY A C 1
ATOM 722 O O . GLY A 1 96 ? 3.837 7.451 -9.989 1.00 77.19 96 GLY A O 1
ATOM 723 N N . ALA A 1 97 ? 3.429 5.267 -9.843 1.00 85.44 97 ALA A N 1
ATOM 724 C CA . ALA A 1 97 ? 1.999 5.431 -9.626 1.00 85.44 97 ALA A CA 1
ATOM 725 C C . ALA A 1 97 ? 1.448 4.378 -8.656 1.00 85.44 97 ALA A C 1
ATOM 727 O O . ALA A 1 97 ? 0.836 3.394 -9.077 1.00 85.44 97 ALA A O 1
ATOM 728 N N . TYR A 1 98 ? 1.618 4.620 -7.358 1.00 93.25 98 TYR A N 1
ATOM 729 C CA . TYR A 1 98 ? 1.045 3.793 -6.297 1.00 93.25 98 TYR A CA 1
ATOM 730 C C . TYR A 1 98 ? -0.194 4.433 -5.673 1.00 93.25 98 TYR A C 1
ATOM 732 O O . TYR A 1 98 ? -0.213 5.642 -5.456 1.00 93.25 98 TYR A O 1
ATOM 740 N N . ASP A 1 99 ? -1.173 3.602 -5.320 1.00 94.75 99 ASP A N 1
ATOM 741 C CA . ASP A 1 99 ? -2.278 3.969 -4.432 1.00 94.75 99 ASP A CA 1
ATOM 742 C C . ASP A 1 99 ? -2.204 3.143 -3.143 1.00 94.75 99 ASP A C 1
ATOM 744 O O . ASP A 1 99 ? -1.731 2.005 -3.149 1.00 94.75 99 ASP A O 1
ATOM 748 N N . ILE A 1 100 ? -2.707 3.697 -2.040 1.00 96.81 100 ILE A N 1
ATOM 749 C CA . ILE A 1 100 ? -2.853 3.001 -0.759 1.00 96.81 100 ILE A CA 1
ATOM 750 C C . ILE A 1 100 ? -4.293 3.104 -0.268 1.00 96.81 100 ILE A C 1
ATOM 752 O O . ILE A 1 100 ? -4.917 4.157 -0.371 1.00 96.81 100 ILE A O 1
ATOM 756 N N . GLY A 1 101 ? -4.841 2.003 0.241 1.00 97.00 101 GLY A N 1
ATOM 757 C CA . GLY A 1 101 ? -6.252 1.939 0.605 1.00 97.00 101 GLY A CA 1
ATOM 758 C C . GLY A 1 101 ? -6.676 0.590 1.161 1.00 97.00 101 GLY A C 1
ATOM 759 O O . GLY A 1 101 ? -5.846 -0.257 1.474 1.00 97.00 101 GLY A O 1
ATOM 760 N N . THR A 1 102 ? -7.979 0.388 1.292 1.00 97.06 102 THR A N 1
ATOM 761 C CA . THR A 1 102 ? -8.580 -0.861 1.787 1.00 97.06 102 THR A CA 1
ATOM 762 C C . THR A 1 102 ? -9.547 -1.419 0.754 1.00 97.06 102 THR A C 1
ATOM 764 O O . THR A 1 102 ? -10.048 -0.675 -0.086 1.00 97.06 102 THR A O 1
ATOM 767 N N . PHE A 1 103 ? -9.825 -2.719 0.811 1.00 95.62 103 PHE A N 1
ATOM 768 C CA . PHE A 1 103 ? -10.915 -3.307 0.038 1.00 95.62 103 PHE A CA 1
ATOM 769 C C . PHE A 1 103 ? -12.186 -3.331 0.882 1.00 95.62 103 PHE A C 1
ATOM 771 O O . PHE A 1 103 ? -12.180 -3.798 2.021 1.00 95.62 103 PHE A O 1
ATOM 778 N N . GLN A 1 104 ? -13.274 -2.815 0.323 1.00 94.69 104 GLN A N 1
ATOM 779 C CA . GLN A 1 104 ? -14.600 -2.910 0.916 1.00 94.69 104 GLN A CA 1
ATOM 780 C C . GLN A 1 104 ? -15.169 -4.328 0.742 1.00 94.69 104 GLN A C 1
ATOM 782 O O . GLN A 1 104 ? -14.653 -5.139 -0.026 1.00 94.69 104 GLN A O 1
ATOM 787 N N . SER A 1 105 ? -16.266 -4.639 1.436 1.00 94.12 105 SER A N 1
ATOM 788 C CA . SER A 1 105 ? -16.917 -5.958 1.365 1.00 94.12 105 SER A CA 1
ATOM 789 C C . SER A 1 105 ? -17.437 -6.321 -0.031 1.00 94.12 105 SER A C 1
ATOM 791 O O . SER A 1 105 ? -17.562 -7.499 -0.350 1.00 94.12 105 SER A O 1
ATOM 793 N N . ASN A 1 106 ? -17.708 -5.323 -0.875 1.00 94.88 106 ASN A N 1
ATOM 794 C CA . ASN A 1 106 ? -18.072 -5.490 -2.284 1.00 94.88 106 ASN A CA 1
ATOM 795 C C . ASN A 1 106 ? -16.853 -5.729 -3.207 1.00 94.88 106 ASN A C 1
ATOM 797 O O . ASN A 1 106 ? -17.029 -5.868 -4.414 1.00 94.88 106 ASN A O 1
ATOM 801 N N . GLY A 1 107 ? -15.630 -5.756 -2.662 1.00 92.31 107 GLY A N 1
ATOM 802 C CA . GLY A 1 107 ? -14.378 -5.896 -3.411 1.00 92.31 107 GLY A CA 1
ATOM 803 C C . GLY A 1 107 ? -13.844 -4.594 -4.018 1.00 92.31 107 GLY A C 1
ATOM 804 O O . GLY A 1 107 ? -12.818 -4.616 -4.695 1.00 92.31 107 GLY A O 1
ATOM 805 N N . GLU A 1 108 ? -14.500 -3.457 -3.785 1.00 95.38 108 GLU A N 1
ATOM 806 C CA . GLU A 1 108 ? -14.059 -2.157 -4.285 1.00 95.38 108 GLU A CA 1
ATOM 807 C C . GLU A 1 108 ? -12.866 -1.630 -3.482 1.00 95.38 108 GLU A C 1
ATOM 809 O O . GLU A 1 108 ? -12.858 -1.660 -2.248 1.00 95.38 108 GLU A O 1
ATOM 814 N N . PHE A 1 109 ? -11.862 -1.107 -4.184 1.00 95.25 109 PHE A N 1
ATOM 815 C CA . PHE A 1 109 ? -10.728 -0.452 -3.547 1.00 95.25 109 PHE A CA 1
ATOM 816 C C . PHE A 1 109 ? -11.088 0.980 -3.144 1.00 95.25 109 PHE A C 1
ATOM 818 O O . PHE A 1 109 ? -11.394 1.816 -3.991 1.00 95.25 109 PHE A O 1
ATOM 825 N N . LYS A 1 110 ? -11.001 1.273 -1.846 1.00 96.50 110 LYS A N 1
ATOM 826 C CA . LYS A 1 110 ? -11.188 2.606 -1.272 1.00 96.50 110 LYS A CA 1
ATOM 827 C C . LYS A 1 110 ? -9.833 3.212 -0.890 1.00 96.50 110 LYS A C 1
ATOM 829 O O . LYS A 1 110 ? -9.222 2.719 0.066 1.00 96.50 110 LYS A O 1
ATOM 834 N N . PRO A 1 111 ? -9.379 4.283 -1.566 1.00 95.50 111 PRO A N 1
ATOM 835 C CA . PRO A 1 111 ? -8.154 4.987 -1.201 1.00 95.50 111 PRO A CA 1
ATOM 836 C C . PRO A 1 111 ? -8.196 5.536 0.231 1.00 95.50 111 PRO A C 1
ATOM 838 O O . PRO A 1 111 ? -9.230 6.007 0.707 1.00 95.50 111 PRO A O 1
ATOM 841 N N . ALA A 1 112 ? -7.056 5.490 0.915 1.00 96.12 112 ALA A N 1
ATOM 842 C CA . ALA A 1 112 ? -6.859 6.109 2.218 1.00 96.12 112 ALA A CA 1
ATOM 843 C C . ALA A 1 112 ? -6.279 7.516 2.026 1.00 96.12 112 ALA A C 1
ATOM 845 O O . ALA A 1 112 ? -5.071 7.680 1.914 1.00 96.12 112 ALA A O 1
ATOM 846 N N . GLU A 1 113 ? -7.135 8.539 2.006 1.00 94.62 113 GLU A N 1
ATOM 847 C CA . GLU A 1 113 ? -6.749 9.922 1.660 1.00 94.62 113 GLU A CA 1
ATOM 848 C C . GLU A 1 113 ? -5.716 10.560 2.607 1.00 94.62 113 GLU A C 1
ATOM 850 O O . GLU A 1 113 ? -5.045 11.525 2.251 1.00 94.62 113 GLU A O 1
ATOM 855 N N . PHE A 1 114 ? -5.572 10.025 3.819 1.00 93.50 114 PHE A N 1
ATOM 856 C CA . PHE A 1 114 ? -4.611 10.497 4.818 1.00 93.50 114 PHE A CA 1
ATOM 857 C C . PHE A 1 114 ? -3.249 9.789 4.746 1.00 93.50 114 PHE A C 1
ATOM 859 O O . PHE A 1 114 ? -2.346 10.138 5.512 1.00 93.50 114 PHE A O 1
ATOM 866 N N . LEU A 1 115 ? -3.097 8.802 3.854 1.00 95.75 115 LEU A N 1
ATOM 867 C CA . LEU A 1 115 ? -1.843 8.111 3.566 1.00 95.75 115 LEU A CA 1
ATOM 868 C C . LEU A 1 115 ? -1.412 8.385 2.122 1.00 95.75 115 LEU A C 1
ATOM 870 O O . LEU A 1 115 ? -2.222 8.468 1.206 1.00 95.75 115 LEU A O 1
ATOM 874 N N . ALA A 1 116 ? -0.107 8.473 1.915 1.00 94.62 116 ALA A N 1
ATOM 875 C CA . ALA A 1 116 ? 0.514 8.641 0.614 1.00 94.62 116 ALA A CA 1
ATOM 876 C C . ALA A 1 116 ? 1.683 7.671 0.470 1.00 94.62 116 ALA A C 1
ATOM 878 O O . ALA A 1 116 ? 2.400 7.392 1.434 1.00 94.62 116 ALA A O 1
ATOM 879 N N . VAL A 1 117 ? 1.904 7.200 -0.753 1.00 94.50 117 VAL A N 1
ATOM 880 C CA . VAL A 1 117 ? 3.056 6.371 -1.105 1.00 94.50 117 VAL A CA 1
ATOM 881 C C . VAL A 1 117 ? 3.986 7.205 -1.966 1.00 94.50 117 VAL A C 1
ATOM 883 O O . VAL A 1 117 ? 3.546 7.816 -2.936 1.00 94.50 117 VAL A O 1
ATOM 886 N N . ARG A 1 118 ? 5.261 7.242 -1.593 1.00 90.94 118 ARG A N 1
ATOM 887 C CA . ARG A 1 118 ? 6.332 7.878 -2.355 1.00 90.94 118 ARG A CA 1
ATOM 888 C C . ARG A 1 118 ? 7.352 6.838 -2.772 1.00 90.94 118 ARG A C 1
ATOM 890 O O . ARG A 1 118 ? 7.574 5.856 -2.069 1.00 90.94 118 ARG A O 1
ATOM 897 N N . SER A 1 119 ? 7.992 7.081 -3.892 1.00 86.81 119 SER A N 1
ATOM 898 C CA . SER A 1 119 ? 9.074 6.286 -4.447 1.00 86.81 119 SER A CA 1
ATOM 899 C C . SER A 1 119 ? 10.224 7.201 -4.848 1.00 86.81 119 SER A C 1
ATOM 901 O O . SER A 1 119 ? 10.037 8.404 -5.020 1.00 86.81 119 SER A O 1
ATOM 903 N N . ASP A 1 120 ? 11.410 6.638 -5.062 1.00 75.50 120 ASP A N 1
ATOM 904 C CA . ASP A 1 120 ? 12.553 7.414 -5.563 1.00 75.50 120 ASP A CA 1
ATOM 905 C C . ASP A 1 120 ? 12.309 7.983 -6.979 1.00 75.50 120 ASP A C 1
ATOM 907 O O . ASP A 1 120 ? 12.963 8.943 -7.393 1.00 75.50 120 ASP A O 1
ATOM 911 N N . LEU A 1 121 ? 11.322 7.445 -7.711 1.00 72.50 121 LEU A N 1
ATOM 912 C CA . LEU A 1 121 ? 10.869 7.990 -8.996 1.00 72.50 121 LEU A CA 1
ATOM 913 C C . LEU A 1 121 ? 10.090 9.302 -8.847 1.00 72.50 121 LEU A C 1
ATOM 915 O O . LEU A 1 121 ? 10.000 10.054 -9.813 1.00 72.50 121 LEU A O 1
ATOM 919 N N . ASP A 1 122 ? 9.568 9.603 -7.656 1.00 64.75 122 ASP A N 1
ATOM 920 C CA . ASP A 1 122 ? 8.815 10.832 -7.381 1.00 64.75 122 ASP A CA 1
ATOM 921 C C . ASP A 1 122 ? 9.730 12.041 -7.119 1.00 64.75 122 ASP A C 1
ATOM 923 O O . ASP A 1 122 ? 9.261 13.105 -6.707 1.00 64.75 122 ASP A O 1
ATOM 927 N N . THR A 1 123 ? 11.042 11.899 -7.345 1.00 58.03 123 THR A N 1
ATOM 928 C CA . THR A 1 123 ? 11.994 13.004 -7.227 1.00 58.03 123 THR A CA 1
ATOM 929 C C . THR A 1 123 ? 11.607 14.110 -8.222 1.00 58.03 123 THR A C 1
ATOM 931 O O . THR A 1 123 ? 11.640 13.870 -9.433 1.00 58.03 123 THR A O 1
ATOM 934 N N . PRO A 1 124 ? 11.245 15.330 -7.767 1.00 54.94 124 PRO A N 1
ATOM 935 C CA . PRO A 1 124 ? 11.022 16.443 -8.683 1.00 54.94 124 PRO A CA 1
ATOM 936 C C . PRO A 1 124 ? 12.312 16.702 -9.474 1.00 54.94 124 PRO A C 1
ATOM 938 O O . PRO A 1 124 ? 13.397 16.483 -8.926 1.00 54.94 124 PRO A O 1
ATOM 941 N N . PRO A 1 125 ? 12.240 17.152 -10.743 1.00 47.81 125 PRO A N 1
ATOM 942 C CA . PRO A 1 125 ? 13.436 17.389 -11.539 1.00 47.81 125 PRO A CA 1
ATOM 943 C C . PRO A 1 125 ? 14.376 18.297 -10.750 1.00 47.81 125 PRO A C 1
ATOM 945 O O . PRO A 1 125 ? 14.008 19.412 -10.378 1.00 47.81 125 PRO A O 1
ATOM 948 N N . SER A 1 126 ? 15.571 17.783 -10.450 1.00 49.03 126 SER A N 1
ATOM 949 C CA . SER A 1 126 ? 16.624 18.546 -9.797 1.00 49.03 126 SER A CA 1
ATOM 950 C C . SER A 1 126 ? 16.865 19.789 -10.646 1.00 49.03 126 SER A C 1
ATOM 952 O O . SER A 1 126 ? 17.318 19.688 -11.788 1.00 49.03 126 SER A O 1
ATOM 954 N N . GLY A 1 127 ? 16.464 20.950 -10.128 1.00 47.50 127 GLY A N 1
ATOM 955 C CA . GLY A 1 127 ? 16.617 22.247 -10.774 1.00 47.50 127 GLY A CA 1
ATOM 956 C C . GLY A 1 127 ? 18.087 22.639 -10.823 1.00 47.50 127 GLY A C 1
ATOM 957 O O . GLY A 1 127 ? 18.532 23.503 -10.078 1.00 47.50 127 GLY A O 1
ATOM 958 N N . GLY A 1 128 ? 18.849 21.970 -11.681 1.00 46.03 128 GLY A N 1
ATOM 959 C CA . GLY A 1 128 ? 20.203 22.333 -12.044 1.00 46.03 128 GLY A CA 1
ATOM 960 C C . GLY A 1 128 ? 20.181 23.131 -13.338 1.00 46.03 128 GLY A C 1
ATOM 961 O O . GLY A 1 128 ? 20.315 22.560 -14.414 1.00 46.03 128 GLY A O 1
ATOM 962 N N . THR A 1 129 ? 20.075 24.454 -13.247 1.00 42.38 129 THR A N 1
ATOM 963 C CA . THR A 1 129 ? 20.613 25.329 -14.294 1.00 42.38 129 THR A CA 1
ATOM 964 C C . THR A 1 129 ? 21.819 26.065 -13.744 1.00 42.38 129 THR A C 1
ATOM 966 O O . THR A 1 129 ? 21.713 27.037 -13.001 1.00 42.38 129 THR A O 1
ATOM 969 N N . SER A 1 130 ? 22.966 25.508 -14.131 1.00 49.34 130 SER A N 1
ATOM 970 C CA . SER A 1 130 ? 24.276 26.135 -14.258 1.00 49.34 130 SER A CA 1
ATOM 971 C C . SER A 1 130 ? 24.181 27.590 -14.730 1.00 49.34 130 SER A C 1
ATOM 973 O O . SER A 1 130 ? 23.387 27.916 -15.615 1.00 49.34 130 SER A O 1
ATOM 975 N N . GLY A 1 131 ? 24.997 28.458 -14.133 1.00 47.75 131 GLY A N 1
ATOM 976 C CA . GLY A 1 131 ? 25.031 29.880 -14.441 1.00 47.75 131 GLY A CA 1
ATOM 977 C C . GLY A 1 131 ? 25.481 30.205 -15.867 1.00 47.75 131 GLY A C 1
ATOM 978 O O . GLY A 1 131 ? 26.182 29.438 -16.525 1.00 47.75 131 GLY A O 1
ATOM 979 N N . ARG A 1 132 ? 25.149 31.421 -16.307 1.00 43.12 132 ARG A N 1
ATOM 980 C CA . ARG A 1 132 ? 25.951 32.174 -17.272 1.00 43.12 132 ARG A CA 1
ATOM 981 C C . ARG A 1 132 ? 25.776 33.666 -17.013 1.00 43.12 132 ARG A C 1
ATOM 983 O O . ARG A 1 132 ? 24.658 34.163 -16.956 1.00 43.12 132 ARG A O 1
ATOM 990 N N . ALA A 1 133 ? 26.914 34.320 -16.818 1.00 40.22 133 ALA A N 1
ATOM 991 C CA . ALA A 1 133 ? 27.077 35.749 -16.627 1.00 40.22 133 ALA A CA 1
ATOM 992 C C . ALA A 1 133 ? 26.449 36.586 -17.753 1.00 40.22 133 ALA A C 1
ATOM 994 O O . ALA A 1 133 ? 26.495 36.187 -18.921 1.00 40.22 133 ALA A O 1
ATOM 995 N N . ALA A 1 134 ? 25.977 37.772 -17.378 1.00 46.84 134 ALA A N 1
ATOM 996 C CA . ALA A 1 134 ? 26.101 39.004 -18.147 1.00 46.84 134 ALA A CA 1
ATOM 997 C C . ALA A 1 134 ? 26.265 40.158 -17.152 1.00 46.84 134 ALA A C 1
ATOM 999 O O . ALA A 1 134 ? 25.509 40.161 -16.153 1.00 46.84 134 ALA A O 1
#

Sequence (134 aa):
MSNDCAGKPKVSPKREHARPPITATGIDSYAGVLSAIGLHEILVTGNLPRGQTTGNITYFIIDRSSKAIVSQVTLPDASNQFNRVEIRLKVARLSGAYDIGTFQSNGEFKPAEFLAVRSDLDTPPSGGTSGRAA

Secondary structure (DSSP, 8-state):
-----------------------HHHHHHHHHHHHHS--EEEEEEEEPPSS----EEEEEEEETTTTEEEEEEEEES--SS--EEEEEEEESS--S-EEEEEE-TTS-EEE-TTEEEEEGGGPPP---------